Protein AF-A0AAN8GU98-F1 (afdb_monomer)

Nearest PDB structures (foldseek):
  7qi6-assembly1_AG  TM=9.670E-01  e=8.743E-16  Homo sapiens
  7pnw-assembly1_G  TM=9.523E-01  e=4.112E-15  Mus musculus
  7nqh-assembly1_AI  TM=8.979E-01  e=2.301E-15  Sus scrofa
  5aj4-assembly1_AI  T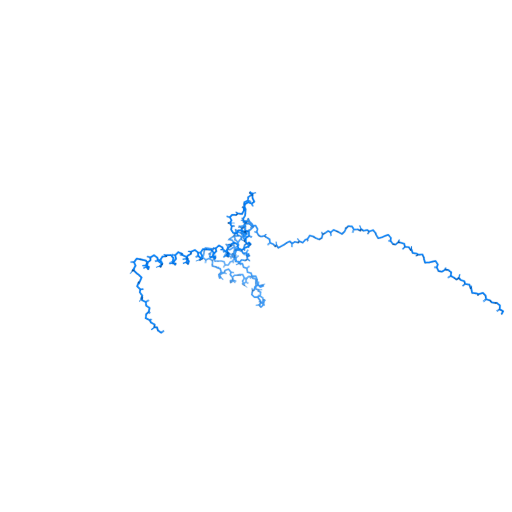M=9.875E-01  e=8.529E-14  Sus scrofa
  8csq-assembly1_G  TM=8.024E-01  e=3.614E-15  Homo sapiens

Secondary structure (DSSP, 8-state):
-----------------------PPPPP--------HHHHHHHHHHHHHHHHHHHHHHT--TTT--HHHHHHHHHHHS----SSGGGS-----HHHHSPPPPPPSB-TT--BSSTTGGGS-HHHHHHHHHHHHHHHHHHHHHHHHHHTT---------

Solvent-accessible surface area (backbone atoms only — not comparable to full-atom values): 10527 Å² total; per-residue (Å²): 136,89,82,85,85,81,82,80,80,78,78,76,80,78,73,80,75,84,77,77,82,72,85,74,80,79,82,81,76,83,68,83,91,77,81,50,70,68,55,53,51,52,46,44,53,50,46,56,55,48,50,44,51,50,21,58,75,70,73,48,59,57,87,79,59,46,72,68,55,48,52,52,48,43,48,67,78,53,71,65,91,63,85,55,72,87,80,41,84,81,82,74,63,50,80,79,73,48,79,88,72,82,72,84,62,46,55,96,86,65,52,61,77,49,92,50,46,89,72,78,47,35,72,61,52,48,53,52,50,53,53,50,51,51,52,52,52,50,52,56,50,52,52,54,33,48,75,70,70,69,58,77,89,83,74,82,87,128

Sequence (158 aa):
MNSLSSQLSRQVLSRQICVASVLRRKNLNPGPEKFSLEFIQNQVEEYNNGKRHLANMMGEDPEDFTQEDVDRSIAYLFPSGLFEKKARPLMKHPEEIFPRQKAVQWGEDGRPFHFLFYTGRQAYYSLMHDIYGKILEVEKHQDRLRQKGLFSKEGKPM

pLDDT: mean 85.32, std 17.25, range [36.38, 98.5]

Foldseek 3Di:
DDDDDDDPPPPPPPDDDPPDPDPDDDDDDPDPDDQDPVNLVVLQVVLLVVLCVLCVVVVHDSVPQDLVNQQVSQCVVQPDPDPDPVPGDHRDRSPVVDPDDDDDQADPVRDGPAPCVVVVCRVVVVVVVVVVVVVVVVVVVQVVCVVVVNNDPDQDDD

Organism: Champsocephalus gunnari (NCBI:txid52237)

Radius of gyration: 36.57 Å; Cα contacts (8 Å, |Δi|>4): 64; chains: 1; bounding box: 101×92×79 Å

Mean predicted aligned error: 12.9 Å

Structure (mmCIF, N/CA/C/O backbone):
data_AF-A0AAN8GU98-F1
#
_entry.id   AF-A0AAN8GU98-F1
#
loop_
_atom_site.group_PDB
_atom_site.id
_atom_site.type_symbol
_atom_site.label_atom_id
_atom_site.label_alt_id
_atom_site.label_comp_id
_atom_site.label_asym_id
_atom_site.label_entity_id
_atom_site.label_seq_id
_atom_site.pdbx_PDB_ins_code
_atom_site.Cartn_x
_atom_site.Cartn_y
_atom_site.Cartn_z
_atom_site.occupancy
_atom_site.B_iso_or_equiv
_atom_site.auth_seq_id
_atom_site.auth_comp_id
_atom_site.auth_asym_id
_atom_site.auth_atom_id
_atom_site.pdbx_PDB_model_num
ATOM 1 N N . MET A 1 1 ? 65.111 54.402 48.947 1.00 36.38 1 MET A N 1
ATOM 2 C CA . MET A 1 1 ? 65.422 55.329 47.840 1.00 36.38 1 MET A CA 1
ATOM 3 C C . MET A 1 1 ? 64.639 54.892 46.619 1.00 36.38 1 MET A C 1
ATOM 5 O O . MET A 1 1 ? 64.556 53.701 46.357 1.00 36.38 1 MET A O 1
ATOM 9 N N . ASN A 1 2 ? 63.979 55.856 45.987 1.00 39.28 2 ASN A N 1
ATOM 10 C CA . ASN A 1 2 ? 62.881 55.684 45.039 1.00 39.28 2 ASN A CA 1
ATOM 11 C C . ASN A 1 2 ? 63.363 55.224 43.658 1.00 39.28 2 ASN A C 1
ATOM 13 O O . ASN A 1 2 ? 64.400 55.703 43.212 1.00 39.28 2 ASN A O 1
ATOM 17 N N . SER A 1 3 ? 62.561 54.419 42.951 1.00 36.50 3 SER A N 1
ATOM 18 C CA . SER A 1 3 ? 62.514 54.448 41.480 1.00 36.50 3 SER A CA 1
ATOM 19 C C . SER A 1 3 ? 61.294 53.695 40.917 1.00 36.50 3 SER A C 1
ATOM 21 O O . SER A 1 3 ? 61.275 52.472 40.844 1.00 36.50 3 SER A O 1
ATOM 23 N N . LEU A 1 4 ? 60.264 54.478 40.578 1.00 42.88 4 LEU A N 1
ATOM 24 C CA . LEU A 1 4 ? 59.437 54.419 39.361 1.00 42.88 4 LEU A CA 1
ATOM 25 C C . LEU A 1 4 ? 58.978 53.037 38.847 1.00 42.88 4 LEU A C 1
ATOM 27 O O . LEU A 1 4 ? 59.607 52.432 37.984 1.00 42.88 4 LEU A O 1
ATOM 31 N N . SER A 1 5 ? 57.780 52.621 39.269 1.00 40.84 5 SER A N 1
ATOM 32 C CA . SER A 1 5 ? 56.956 51.669 38.511 1.00 40.84 5 SER A CA 1
ATOM 33 C C . SER A 1 5 ? 56.111 52.445 37.498 1.00 40.84 5 SER A C 1
ATOM 35 O O . SER A 1 5 ? 55.188 53.174 37.868 1.00 40.84 5 SER A O 1
ATOM 37 N N . SER A 1 6 ? 56.462 52.341 36.218 1.00 49.41 6 SER A N 1
ATOM 38 C CA . SER A 1 6 ? 55.678 52.874 35.107 1.00 49.41 6 SER A CA 1
ATOM 39 C C . SER A 1 6 ? 54.472 51.967 34.839 1.00 49.41 6 SER A C 1
ATOM 41 O O . SER A 1 6 ? 54.594 50.827 34.394 1.00 49.41 6 SER A O 1
ATOM 43 N N . GLN A 1 7 ? 53.273 52.479 35.114 1.00 48.84 7 GLN A N 1
ATOM 44 C CA . GLN A 1 7 ? 52.018 51.819 34.763 1.00 48.84 7 GLN A CA 1
ATOM 45 C C . GLN A 1 7 ? 51.801 51.879 33.243 1.00 48.84 7 GLN A C 1
ATOM 47 O O . GLN A 1 7 ? 51.363 52.889 32.696 1.00 48.84 7 GLN A O 1
ATOM 52 N N . LEU A 1 8 ? 52.082 50.775 32.550 1.00 46.78 8 LEU A N 1
ATOM 53 C CA . LEU A 1 8 ? 51.624 50.547 31.180 1.00 46.78 8 LEU A CA 1
ATOM 54 C C . LEU A 1 8 ? 50.136 50.176 31.211 1.00 46.78 8 LEU A C 1
ATOM 56 O O . LEU A 1 8 ? 49.760 49.020 31.403 1.00 46.78 8 LEU A O 1
ATOM 60 N N . SER A 1 9 ? 49.283 51.185 31.028 1.00 49.00 9 SER A N 1
ATOM 61 C CA . SER A 1 9 ? 47.854 51.010 30.769 1.00 49.00 9 SER A CA 1
ATOM 62 C C . SER A 1 9 ? 47.667 50.233 29.462 1.00 49.00 9 SER A C 1
ATOM 64 O O .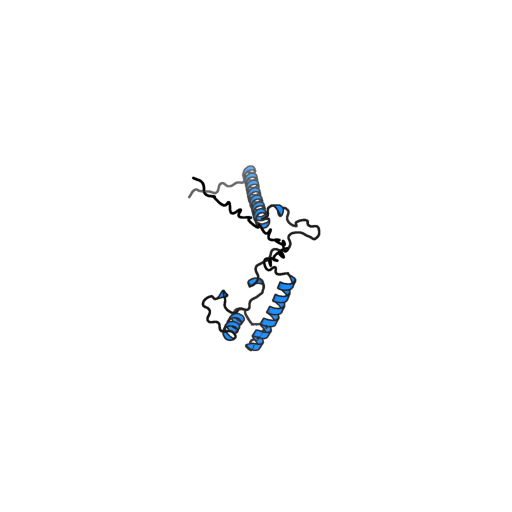 SER A 1 9 ? 47.826 50.771 28.366 1.00 49.00 9 SER A O 1
ATOM 66 N N . ARG A 1 10 ? 47.350 48.936 29.562 1.00 49.41 10 ARG A N 1
ATOM 67 C CA . ARG A 1 10 ? 46.841 48.153 28.430 1.00 49.41 10 ARG A CA 1
ATOM 68 C C . ARG A 1 10 ? 45.415 48.616 28.145 1.00 49.41 10 ARG A C 1
ATOM 70 O O . ARG A 1 10 ? 44.458 48.075 28.694 1.00 49.41 10 ARG A O 1
ATOM 77 N N . GLN A 1 11 ? 45.266 49.601 27.265 1.00 54.12 11 GLN A N 1
ATOM 78 C CA . GLN A 1 11 ? 43.991 49.848 26.599 1.00 54.12 11 GLN A CA 1
ATOM 79 C C . GLN A 1 11 ? 43.660 48.629 25.735 1.00 54.12 11 GLN A C 1
ATOM 81 O O . GLN A 1 11 ? 44.200 48.435 24.646 1.00 54.12 11 GLN A O 1
ATOM 86 N N . VAL A 1 12 ? 42.788 47.768 26.257 1.00 53.25 12 VAL A N 1
ATOM 87 C CA . VAL A 1 12 ? 42.164 46.694 25.491 1.00 53.25 12 VAL A CA 1
ATOM 88 C C . VAL A 1 12 ? 41.226 47.364 24.494 1.00 53.25 12 VAL A C 1
ATOM 90 O O . VAL A 1 12 ? 40.128 47.789 24.842 1.00 53.25 12 VAL A O 1
ATOM 93 N N . LEU A 1 13 ? 41.677 47.498 23.247 1.00 51.25 13 LEU A N 1
ATOM 94 C CA . LEU A 1 13 ? 40.830 47.903 22.132 1.00 51.25 13 LEU A CA 1
ATOM 95 C C . LEU A 1 13 ? 39.843 46.755 21.861 1.00 51.25 13 LEU A C 1
ATOM 97 O O . LEU A 1 13 ? 40.098 45.872 21.042 1.00 51.25 13 LEU A O 1
ATOM 101 N N . SER A 1 14 ? 38.718 46.724 22.576 1.00 57.12 14 SER A N 1
ATOM 102 C CA . SER A 1 14 ? 37.614 45.822 22.256 1.00 57.12 14 SER A CA 1
ATOM 103 C C . SER A 1 14 ? 36.948 46.321 20.973 1.00 57.12 14 SER A C 1
ATOM 105 O O . SER A 1 14 ? 36.003 47.111 21.003 1.00 57.12 14 SER A O 1
ATOM 107 N N . ARG A 1 15 ? 37.467 45.907 19.816 1.00 58.59 15 ARG A N 1
ATOM 108 C CA . ARG A 1 15 ? 36.761 46.106 18.550 1.00 58.59 15 ARG A CA 1
ATOM 109 C C . ARG A 1 15 ? 35.524 45.214 18.578 1.00 58.59 15 ARG A C 1
ATOM 111 O O . ARG A 1 15 ? 35.642 43.995 18.498 1.00 58.59 15 ARG A O 1
ATOM 118 N N . GLN A 1 16 ? 34.352 45.825 18.728 1.00 60.28 16 GLN A N 1
ATOM 119 C CA . GLN A 1 16 ? 33.074 45.158 18.505 1.00 60.28 16 GLN A CA 1
ATOM 120 C C . GLN A 1 16 ? 33.069 44.625 17.069 1.00 60.28 16 GLN A C 1
ATOM 122 O O . GLN A 1 16 ? 33.108 45.388 16.106 1.00 60.28 16 GLN A O 1
ATOM 127 N N . ILE A 1 17 ? 33.092 43.303 16.925 1.00 60.34 17 ILE A N 1
ATOM 128 C CA . ILE A 1 17 ? 32.913 42.646 15.635 1.00 60.34 17 ILE A CA 1
ATOM 129 C C . ILE A 1 17 ? 31.440 42.846 15.273 1.00 60.34 17 ILE A C 1
ATOM 131 O O . ILE A 1 17 ? 30.566 42.306 15.949 1.00 60.34 17 ILE A O 1
ATOM 135 N N . CYS A 1 18 ? 31.149 43.640 14.239 1.00 57.12 18 CYS A N 1
ATOM 136 C CA . CYS A 1 18 ? 29.810 43.717 13.658 1.00 57.12 18 CYS A CA 1
ATOM 137 C C . CYS A 1 18 ? 29.442 42.341 13.089 1.00 57.12 18 CYS A C 1
ATOM 139 O O . CYS A 1 18 ? 29.808 42.007 11.963 1.00 57.12 18 CYS A O 1
ATOM 141 N N . VAL A 1 19 ? 28.739 41.522 13.870 1.00 63.97 19 VAL A N 1
ATOM 142 C CA . VAL A 1 19 ? 28.192 40.251 13.394 1.00 63.97 19 VAL A CA 1
ATOM 143 C C . VAL A 1 19 ? 26.889 40.566 12.664 1.00 63.97 19 VAL A C 1
ATOM 145 O O . VAL A 1 19 ? 25.834 40.690 13.280 1.00 63.97 19 VAL A O 1
ATOM 148 N N . ALA A 1 20 ? 26.953 40.756 11.346 1.00 66.88 20 ALA A N 1
ATOM 149 C CA . ALA A 1 20 ? 25.745 40.830 10.533 1.00 66.88 20 ALA A CA 1
ATOM 150 C C . ALA A 1 20 ? 25.028 39.469 10.593 1.00 66.88 20 ALA A C 1
ATOM 152 O O . ALA A 1 20 ? 25.571 38.449 10.161 1.0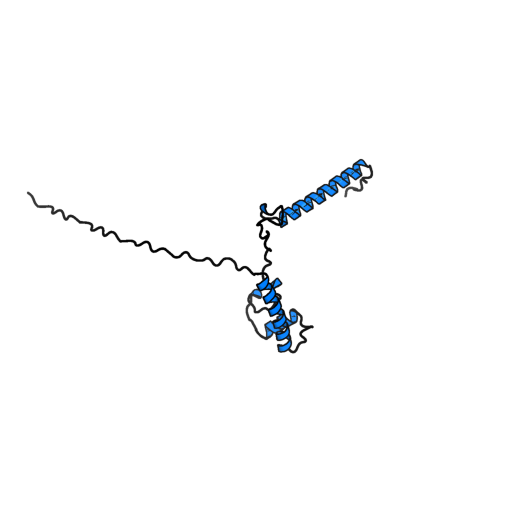0 66.88 20 ALA A O 1
ATOM 153 N N . SER A 1 21 ? 23.813 39.434 11.139 1.00 66.38 21 SER A N 1
ATOM 154 C CA . SER A 1 21 ? 22.959 38.248 11.133 1.00 66.38 21 SER A CA 1
ATOM 155 C C . SER A 1 21 ? 22.412 38.016 9.723 1.00 66.38 21 SER A C 1
ATOM 157 O O . SER A 1 21 ? 21.336 38.479 9.352 1.00 66.38 21 SER A O 1
ATOM 159 N N . VAL A 1 22 ? 23.165 37.291 8.895 1.00 69.69 22 VAL A N 1
ATOM 160 C CA . VAL A 1 22 ? 22.670 36.852 7.586 1.00 69.69 22 VAL A CA 1
ATOM 161 C C . VAL A 1 22 ? 21.535 35.853 7.816 1.00 69.69 22 VAL A C 1
ATOM 163 O O . VAL A 1 22 ? 21.748 34.797 8.417 1.00 69.69 22 VAL A O 1
ATOM 166 N N . LEU A 1 23 ? 20.328 36.175 7.340 1.00 71.81 23 LEU A N 1
ATOM 167 C CA . LEU A 1 23 ? 19.190 35.256 7.347 1.00 71.81 23 LEU A CA 1
ATOM 168 C C . LEU A 1 23 ? 19.589 33.963 6.623 1.00 71.81 23 LEU A C 1
ATOM 170 O O . LEU A 1 23 ? 19.765 33.934 5.404 1.00 71.81 23 LEU A O 1
ATOM 174 N N . ARG A 1 24 ? 19.752 32.876 7.383 1.00 67.50 24 ARG A N 1
ATOM 175 C CA . ARG A 1 24 ? 19.982 31.543 6.826 1.00 67.50 24 ARG A CA 1
ATOM 176 C C . ARG A 1 24 ? 18.706 31.100 6.115 1.00 67.50 24 ARG A C 1
ATOM 178 O O . ARG A 1 24 ? 17.641 31.022 6.726 1.00 67.50 24 ARG A O 1
ATOM 185 N N . ARG A 1 25 ? 18.815 30.813 4.816 1.00 72.50 25 ARG A N 1
ATOM 186 C CA . ARG A 1 25 ? 17.730 30.210 4.036 1.00 72.50 25 ARG A CA 1
ATOM 187 C C . ARG A 1 25 ? 17.366 28.872 4.696 1.00 72.50 25 ARG A C 1
ATOM 189 O O . ARG A 1 25 ? 18.253 28.071 4.981 1.00 72.50 25 ARG A O 1
ATOM 196 N N . LYS A 1 26 ? 16.082 28.665 4.997 1.00 77.94 26 LYS A N 1
ATOM 197 C CA . LYS A 1 26 ? 15.595 27.407 5.580 1.00 77.94 26 LYS A CA 1
ATOM 198 C C . LYS A 1 26 ? 15.778 26.294 4.547 1.00 77.94 26 LYS A C 1
ATOM 200 O O . LYS A 1 26 ? 15.397 26.473 3.392 1.00 77.94 26 LYS A O 1
ATOM 205 N N . ASN A 1 27 ? 16.359 25.172 4.960 1.00 78.25 27 ASN A N 1
ATOM 206 C CA . ASN A 1 27 ? 16.495 24.002 4.101 1.00 78.25 27 ASN A CA 1
ATOM 207 C C . ASN A 1 27 ? 15.105 23.409 3.839 1.00 78.25 27 ASN A C 1
ATOM 209 O O . ASN A 1 27 ? 14.330 23.202 4.775 1.00 78.25 27 ASN A O 1
ATOM 213 N N . LEU A 1 28 ? 14.787 23.171 2.568 1.00 75.75 28 LEU A N 1
ATOM 214 C CA . LEU A 1 28 ? 13.594 22.433 2.168 1.00 75.75 28 LEU A CA 1
ATOM 215 C C . LEU A 1 28 ? 13.881 20.949 2.389 1.00 75.75 28 LEU A C 1
ATOM 217 O O . LEU A 1 28 ? 14.814 20.412 1.797 1.00 75.75 28 LEU A O 1
ATOM 221 N N . ASN A 1 29 ? 13.096 20.297 3.243 1.00 72.00 29 ASN A N 1
ATOM 222 C CA . ASN A 1 29 ? 13.143 18.847 3.367 1.00 72.00 29 ASN A CA 1
ATOM 223 C C . ASN A 1 29 ? 12.275 18.252 2.252 1.00 72.00 29 ASN A C 1
ATOM 225 O O . ASN A 1 29 ? 11.060 18.477 2.280 1.00 72.00 29 ASN A O 1
ATOM 229 N N . PRO A 1 30 ? 12.844 17.507 1.288 1.00 69.94 30 PRO A N 1
ATOM 230 C CA . PRO A 1 30 ? 12.029 16.684 0.412 1.00 69.94 30 PRO A CA 1
ATOM 231 C C . PRO A 1 30 ? 11.366 15.633 1.307 1.00 69.94 30 PRO A C 1
ATOM 233 O O . PRO A 1 30 ? 12.037 14.833 1.957 1.00 69.94 30 PRO A O 1
ATOM 236 N N . GLY A 1 31 ? 10.048 15.725 1.464 1.00 72.31 31 GLY A N 1
ATOM 237 C CA . GLY A 1 31 ? 9.282 14.736 2.216 1.00 72.31 31 GLY A CA 1
ATOM 238 C C . GLY A 1 31 ? 9.357 13.349 1.563 1.00 72.31 31 GLY A C 1
ATOM 239 O O . GLY A 1 31 ? 9.950 13.199 0.495 1.00 72.31 31 GLY A O 1
ATOM 240 N N . PRO A 1 32 ? 8.736 12.328 2.175 1.00 76.88 32 PRO A N 1
ATOM 241 C CA . PRO A 1 32 ? 8.642 11.009 1.557 1.00 76.88 32 PRO A CA 1
ATOM 242 C C . PRO A 1 32 ? 7.971 11.102 0.180 1.00 76.88 32 PRO A C 1
ATOM 244 O O . PRO A 1 32 ? 7.008 11.858 0.016 1.00 76.88 32 PRO A O 1
ATOM 247 N N . GLU A 1 33 ? 8.467 10.322 -0.782 1.00 76.62 33 GLU A N 1
ATOM 248 C CA . GLU A 1 33 ? 7.893 10.234 -2.125 1.00 76.62 33 GLU A CA 1
ATOM 249 C C . GLU A 1 33 ? 6.432 9.769 -2.040 1.00 76.62 33 GLU A C 1
ATOM 251 O O . GLU A 1 33 ? 6.108 8.738 -1.443 1.00 76.62 33 GLU A O 1
ATOM 256 N N . LYS A 1 34 ? 5.524 10.573 -2.595 1.00 81.25 34 LYS A N 1
ATOM 257 C CA . LYS A 1 34 ? 4.096 10.259 -2.684 1.00 81.25 34 LYS A CA 1
ATOM 258 C C . LYS A 1 34 ? 3.784 9.932 -4.135 1.00 81.25 34 LYS A C 1
ATOM 260 O O . LYS A 1 34 ? 4.159 10.701 -5.015 1.00 81.25 34 LYS A O 1
ATOM 265 N N . PHE A 1 35 ? 3.085 8.827 -4.367 1.00 87.06 35 PHE A N 1
ATOM 266 C CA . PHE A 1 35 ? 2.713 8.390 -5.705 1.00 87.06 35 PHE A CA 1
ATOM 267 C C . PHE A 1 35 ? 1.253 8.781 -5.911 1.00 87.06 35 PHE A C 1
ATOM 269 O O . PHE A 1 35 ? 0.369 8.302 -5.202 1.00 87.06 35 PHE A O 1
ATOM 276 N N . SER A 1 36 ? 0.994 9.717 -6.824 1.00 88.94 36 SER A N 1
ATOM 277 C CA . SER A 1 36 ? -0.380 10.077 -7.169 1.00 88.94 36 SER A CA 1
ATOM 278 C C . SER A 1 36 ? -1.063 8.916 -7.894 1.00 88.94 36 SER A C 1
ATOM 280 O O . SER A 1 36 ? -0.406 8.062 -8.491 1.00 88.94 36 SER A O 1
ATOM 282 N N . LEU A 1 37 ? -2.395 8.888 -7.859 1.00 88.69 37 LEU A N 1
ATOM 283 C CA . LEU A 1 37 ? -3.163 7.881 -8.597 1.00 88.69 37 LEU A CA 1
ATOM 284 C C . LEU A 1 37 ? -2.886 7.966 -10.103 1.00 88.69 37 LEU A C 1
ATOM 286 O O . LEU A 1 37 ? -2.672 6.940 -10.739 1.00 88.69 37 LEU A O 1
ATOM 290 N N . GLU A 1 38 ? -2.793 9.185 -10.636 1.00 91.81 38 GLU A N 1
ATOM 291 C CA . GLU A 1 38 ? -2.434 9.437 -12.037 1.00 91.81 38 GLU A CA 1
ATOM 292 C C . GLU A 1 38 ? -1.046 8.890 -12.382 1.00 91.81 38 GLU A C 1
ATOM 294 O O . GLU A 1 38 ? -0.865 8.269 -13.423 1.00 91.81 38 GLU A O 1
ATOM 299 N N . PHE A 1 39 ? -0.064 9.059 -11.489 1.00 92.50 39 PHE A N 1
ATOM 300 C CA . PHE A 1 39 ? 1.273 8.513 -11.702 1.00 92.50 39 PHE A CA 1
ATOM 301 C C . PHE A 1 39 ? 1.237 6.987 -11.803 1.00 92.50 39 PHE A C 1
ATOM 303 O O . PHE A 1 39 ? 1.804 6.423 -12.732 1.00 92.50 39 PHE A O 1
ATOM 310 N N . ILE A 1 40 ? 0.540 6.318 -10.882 1.00 92.75 40 ILE A N 1
ATOM 311 C CA . ILE A 1 40 ? 0.428 4.856 -10.896 1.00 92.75 40 ILE A CA 1
ATOM 312 C C . ILE A 1 40 ? -0.293 4.376 -12.160 1.00 92.75 40 ILE A C 1
ATOM 314 O O . ILE A 1 40 ? 0.145 3.401 -12.763 1.00 92.75 40 ILE A O 1
ATOM 318 N N . GLN A 1 41 ? -1.342 5.075 -12.598 1.00 94.44 41 GLN A N 1
ATOM 319 C CA . GLN A 1 41 ? -2.047 4.753 -13.838 1.00 94.44 41 GLN A CA 1
ATOM 320 C C . GLN A 1 41 ? -1.129 4.862 -15.063 1.00 94.44 41 GLN A C 1
ATOM 322 O O . GLN A 1 41 ? -1.054 3.922 -15.851 1.00 94.44 41 GLN A O 1
ATOM 327 N N . ASN A 1 42 ? -0.364 5.948 -15.175 1.00 95.81 42 ASN A N 1
ATOM 328 C CA . ASN A 1 42 ? 0.599 6.122 -16.264 1.00 95.81 42 ASN A CA 1
ATOM 329 C C . ASN A 1 42 ? 1.660 5.009 -16.260 1.00 95.81 42 ASN A C 1
ATOM 331 O O . ASN A 1 42 ? 1.996 4.468 -17.308 1.00 95.81 42 ASN A O 1
ATOM 335 N N . GLN A 1 43 ? 2.142 4.603 -15.080 1.00 96.00 43 GLN A N 1
ATOM 336 C CA . GLN A 1 43 ? 3.095 3.495 -14.954 1.00 96.00 43 GLN A CA 1
ATOM 337 C C . GLN A 1 43 ? 2.505 2.148 -15.405 1.00 96.00 43 GLN A C 1
ATOM 339 O O . GLN A 1 43 ? 3.232 1.306 -15.929 1.00 96.00 43 GLN A O 1
ATOM 344 N N . VAL A 1 44 ? 1.197 1.925 -15.230 1.00 96.62 44 VAL A N 1
ATOM 345 C CA . VAL A 1 44 ? 0.523 0.710 -15.726 1.00 96.62 44 VAL A CA 1
ATOM 346 C C . VAL A 1 44 ? 0.478 0.715 -17.253 1.00 96.62 44 VAL A C 1
ATOM 348 O O . VAL A 1 44 ? 0.772 -0.300 -17.885 1.00 96.62 44 VAL A O 1
ATOM 351 N N . GLU A 1 45 ? 0.160 1.856 -17.861 1.00 97.00 45 GLU A N 1
ATOM 352 C CA . GLU A 1 45 ? 0.162 2.010 -19.319 1.00 97.00 45 GLU A CA 1
ATOM 353 C C . GLU A 1 45 ? 1.567 1.825 -19.910 1.00 97.00 45 GLU A C 1
ATOM 355 O O . GLU A 1 45 ? 1.743 1.083 -20.880 1.00 97.00 45 GLU A O 1
ATOM 360 N N . GLU A 1 46 ? 2.584 2.431 -19.292 1.00 97.31 46 GLU A N 1
ATOM 361 C CA . GLU A 1 46 ? 3.992 2.260 -19.663 1.00 97.31 46 GLU A CA 1
ATOM 362 C C . GLU A 1 46 ? 4.440 0.800 -19.548 1.00 97.31 46 GLU A C 1
ATOM 364 O O . GLU A 1 46 ? 5.071 0.281 -20.470 1.00 97.31 46 GLU A O 1
ATOM 369 N N . TYR A 1 47 ? 4.067 0.109 -18.466 1.00 97.00 47 TYR A N 1
ATOM 370 C CA . TYR A 1 47 ? 4.362 -1.312 -18.288 1.00 97.00 47 TYR A CA 1
ATOM 371 C C . TYR A 1 47 ? 3.717 -2.166 -19.386 1.00 97.00 47 TYR A C 1
ATOM 373 O O . TYR A 1 47 ? 4.391 -3.008 -19.976 1.00 97.00 47 TYR A O 1
ATOM 381 N N . ASN A 1 48 ? 2.445 -1.929 -19.720 1.00 96.44 48 ASN A N 1
ATOM 382 C CA . ASN A 1 48 ? 1.747 -2.686 -20.762 1.00 96.44 48 ASN A CA 1
ATOM 383 C C . ASN A 1 48 ? 2.374 -2.469 -22.147 1.00 96.44 48 ASN A C 1
ATOM 385 O O . ASN A 1 48 ? 2.588 -3.424 -22.896 1.00 96.44 48 ASN A O 1
ATOM 389 N N . ASN A 1 49 ? 2.727 -1.225 -22.477 1.00 96.94 49 ASN A N 1
ATOM 390 C CA . ASN A 1 49 ? 3.425 -0.907 -23.722 1.00 96.94 49 ASN A CA 1
ATOM 391 C C . ASN A 1 49 ? 4.831 -1.525 -23.756 1.00 96.94 49 ASN A C 1
ATOM 393 O O . ASN A 1 49 ? 5.224 -2.128 -24.758 1.00 96.94 49 ASN A O 1
ATOM 397 N N . GLY A 1 50 ? 5.567 -1.438 -22.645 1.00 96.56 50 GLY A N 1
ATOM 398 C CA . GLY A 1 50 ? 6.889 -2.037 -22.484 1.00 96.56 50 GLY A CA 1
ATOM 399 C C . GLY A 1 50 ? 6.865 -3.559 -22.600 1.00 96.56 50 GLY A C 1
ATOM 400 O O . GLY A 1 50 ? 7.717 -4.132 -23.274 1.00 96.56 50 GLY A O 1
ATOM 401 N N . LYS A 1 51 ? 5.848 -4.218 -22.034 1.00 97.00 51 LYS A N 1
ATOM 402 C CA . LYS A 1 51 ? 5.639 -5.667 -22.136 1.00 97.00 51 LYS A CA 1
ATOM 403 C C . LYS A 1 51 ? 5.484 -6.113 -23.591 1.00 97.00 51 LYS A C 1
ATOM 405 O O . LYS A 1 51 ? 6.165 -7.040 -24.019 1.00 97.00 51 LYS A O 1
ATOM 410 N N . ARG A 1 52 ? 4.652 -5.415 -24.372 1.00 97.25 52 ARG A N 1
ATOM 411 C CA . ARG A 1 52 ? 4.462 -5.702 -25.808 1.00 97.25 52 ARG A CA 1
ATOM 412 C C . ARG A 1 52 ? 5.743 -5.470 -26.608 1.00 97.25 52 ARG A C 1
ATOM 414 O O . ARG A 1 52 ? 6.065 -6.248 -27.501 1.00 97.25 52 ARG A O 1
ATOM 421 N N . HIS A 1 53 ? 6.493 -4.419 -26.276 1.00 97.50 53 HIS A N 1
ATOM 422 C CA . HIS A 1 53 ? 7.776 -4.143 -26.920 1.00 97.50 53 HIS A CA 1
ATOM 423 C C . HIS A 1 53 ? 8.828 -5.211 -26.594 1.00 97.50 53 HIS A C 1
ATOM 425 O O . HIS A 1 53 ? 9.565 -5.636 -27.480 1.00 97.50 53 HIS A O 1
ATOM 431 N N . LEU A 1 54 ? 8.869 -5.677 -25.344 1.00 97.38 54 LEU A N 1
ATOM 432 C CA . LEU A 1 54 ? 9.767 -6.740 -24.905 1.00 97.38 54 LEU A CA 1
ATOM 433 C C . LEU A 1 54 ? 9.464 -8.059 -25.620 1.00 97.38 54 LEU A C 1
ATOM 435 O O . LEU A 1 54 ? 10.390 -8.668 -26.144 1.00 97.38 54 LEU A O 1
ATOM 439 N N . ALA A 1 55 ? 8.190 -8.446 -25.722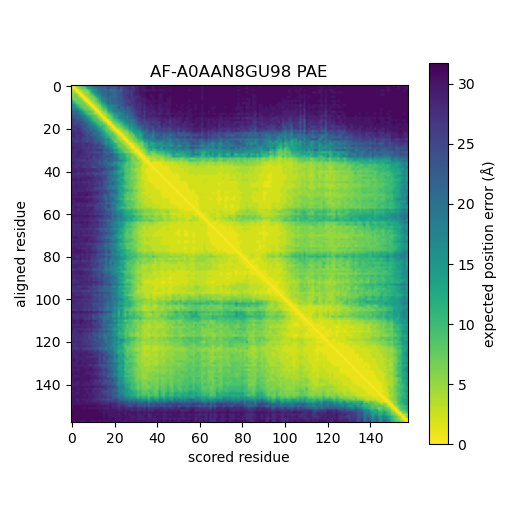 1.00 97.50 55 ALA A N 1
ATOM 440 C CA . ALA A 1 55 ? 7.781 -9.624 -26.488 1.00 97.50 55 ALA A CA 1
ATOM 441 C C . ALA A 1 55 ? 8.252 -9.536 -27.952 1.00 97.50 55 ALA A C 1
ATOM 443 O O . ALA A 1 55 ? 8.896 -10.455 -28.452 1.00 97.50 55 ALA A O 1
ATOM 444 N N . ASN A 1 56 ? 8.063 -8.378 -28.599 1.00 97.19 56 ASN A N 1
ATOM 445 C CA . ASN A 1 56 ? 8.538 -8.144 -29.965 1.00 97.19 56 ASN A CA 1
ATOM 446 C C . ASN A 1 56 ? 10.071 -8.245 -30.102 1.00 97.19 56 ASN A C 1
ATOM 448 O O . ASN A 1 56 ? 10.561 -8.799 -31.082 1.00 97.19 56 ASN A O 1
ATOM 452 N N . MET A 1 57 ? 10.845 -7.746 -29.129 1.00 96.50 57 MET A N 1
ATOM 453 C CA . MET A 1 57 ? 12.311 -7.893 -29.134 1.00 96.50 57 MET A CA 1
ATOM 454 C C . MET A 1 57 ? 12.758 -9.352 -28.989 1.00 96.50 57 MET A C 1
ATOM 456 O O . MET A 1 57 ? 13.794 -9.728 -29.535 1.00 96.50 57 MET A O 1
ATOM 460 N N . MET A 1 58 ? 11.987 -10.159 -28.258 1.00 96.81 58 MET A N 1
ATOM 461 C CA . MET A 1 58 ? 12.279 -11.574 -28.016 1.00 96.81 58 MET A CA 1
ATOM 462 C C . MET A 1 58 ? 11.679 -12.507 -29.076 1.00 96.81 58 MET A C 1
ATOM 464 O O . MET A 1 58 ? 12.025 -13.684 -29.101 1.00 96.81 58 MET A O 1
ATOM 468 N N . GLY A 1 59 ? 10.831 -11.988 -29.970 1.00 95.31 59 GLY A N 1
ATOM 469 C CA . GLY A 1 59 ? 10.143 -12.774 -30.996 1.00 95.31 59 GLY A CA 1
ATOM 470 C C . GLY A 1 59 ? 9.021 -13.665 -30.452 1.00 95.31 59 GLY A C 1
ATOM 471 O O . GLY A 1 59 ? 8.662 -14.634 -31.112 1.00 95.31 59 GLY A O 1
ATOM 472 N N . GLU A 1 60 ? 8.492 -13.345 -29.270 1.00 94.69 60 GLU A N 1
ATOM 473 C CA . GLU A 1 60 ? 7.394 -14.065 -28.614 1.00 94.69 60 GLU A CA 1
ATOM 474 C C . GLU A 1 60 ? 6.046 -13.365 -28.872 1.00 94.69 60 GLU A C 1
ATOM 476 O O . GLU A 1 60 ? 6.001 -12.177 -29.212 1.00 94.69 60 GLU A O 1
ATOM 481 N N . ASP A 1 61 ? 4.936 -14.084 -28.690 1.00 95.06 61 ASP A N 1
ATOM 482 C CA . ASP A 1 61 ? 3.591 -13.505 -28.800 1.00 95.06 61 ASP A CA 1
ATOM 483 C C . ASP A 1 61 ? 3.295 -12.592 -27.589 1.00 95.06 61 ASP A C 1
ATOM 485 O O . ASP A 1 61 ? 3.405 -13.046 -26.447 1.00 95.06 61 ASP A O 1
ATOM 489 N N . PRO A 1 62 ? 2.922 -11.308 -27.782 1.00 93.12 62 PRO A N 1
ATOM 490 C CA . PRO A 1 62 ? 2.587 -10.402 -26.682 1.00 93.12 62 PRO A CA 1
ATOM 491 C C . PRO A 1 62 ? 1.435 -10.872 -25.781 1.00 93.12 62 PRO A C 1
ATOM 493 O O . PRO A 1 62 ? 1.404 -10.459 -24.617 1.00 93.12 62 PRO A O 1
ATOM 496 N N . GLU A 1 63 ? 0.502 -11.685 -26.285 1.00 91.38 63 GLU A N 1
ATOM 497 C CA . GLU A 1 63 ? -0.665 -12.134 -25.509 1.00 91.38 63 GLU A CA 1
ATOM 498 C C . GLU A 1 63 ? -0.323 -13.290 -24.554 1.00 91.38 63 GLU A C 1
ATOM 500 O O . GLU A 1 63 ? -0.767 -13.288 -23.403 1.00 91.38 63 GLU A O 1
ATOM 505 N N . ASP A 1 64 ? 0.539 -14.215 -24.983 1.00 93.75 64 ASP A N 1
ATOM 506 C CA . ASP A 1 64 ? 0.977 -15.371 -24.183 1.00 93.75 64 ASP A CA 1
ATOM 507 C C . ASP A 1 64 ? 2.196 -15.067 -23.291 1.00 93.75 64 ASP A C 1
ATOM 509 O O . ASP A 1 64 ? 2.643 -15.914 -22.519 1.00 93.75 64 ASP A O 1
ATOM 513 N N . PHE A 1 65 ? 2.728 -13.844 -23.350 1.00 94.75 65 PHE A N 1
ATOM 514 C CA . PHE A 1 65 ? 3.944 -13.458 -22.640 1.00 94.75 65 PHE A CA 1
ATOM 515 C C . PHE A 1 65 ? 3.721 -13.370 -21.119 1.00 94.75 65 PHE A C 1
ATOM 517 O O . PHE A 1 65 ? 3.050 -12.450 -20.626 1.00 94.75 65 PHE A O 1
ATOM 524 N N . THR A 1 66 ? 4.289 -14.297 -20.341 1.00 96.62 66 THR A N 1
ATOM 525 C CA . THR A 1 66 ? 4.108 -14.334 -18.879 1.00 96.62 66 THR A CA 1
ATOM 526 C C . THR A 1 66 ? 5.152 -13.492 -18.133 1.00 96.62 66 THR A C 1
ATOM 528 O O . THR A 1 66 ? 6.129 -13.002 -18.703 1.00 96.62 66 THR A O 1
ATOM 531 N N . GLN A 1 67 ? 4.967 -13.292 -16.822 1.00 96.06 67 GLN A N 1
ATOM 532 C CA . GLN A 1 67 ? 5.937 -12.547 -16.008 1.00 96.06 67 GLN A CA 1
ATOM 533 C C . GLN A 1 67 ? 7.272 -13.300 -15.873 1.00 96.06 67 GLN A C 1
ATOM 535 O O . GLN A 1 67 ? 8.327 -12.676 -15.769 1.00 96.06 67 GLN A O 1
ATOM 540 N N . GLU A 1 68 ? 7.261 -14.632 -15.924 1.00 96.38 68 GLU A N 1
ATOM 541 C CA . GLU A 1 68 ? 8.487 -15.427 -15.954 1.00 96.38 68 GLU A CA 1
ATOM 542 C C . GLU A 1 68 ? 9.274 -15.185 -17.245 1.00 96.38 68 GLU A C 1
ATOM 544 O O . GLU A 1 68 ? 10.504 -15.159 -17.219 1.00 96.38 68 GLU A O 1
ATOM 549 N N . ASP A 1 69 ? 8.586 -15.012 -18.374 1.00 96.75 69 ASP A N 1
ATOM 550 C CA . ASP A 1 69 ? 9.212 -14.732 -19.667 1.00 96.75 69 ASP A CA 1
ATOM 551 C C . ASP A 1 69 ? 9.831 -13.334 -19.675 1.00 96.75 69 ASP A C 1
ATOM 553 O O . ASP A 1 69 ? 10.968 -13.161 -20.125 1.00 96.75 69 ASP A O 1
ATOM 557 N N . VAL A 1 70 ? 9.139 -12.360 -19.076 1.00 97.06 70 VAL A N 1
ATOM 558 C CA . VAL A 1 70 ? 9.674 -11.019 -18.803 1.00 97.06 70 VAL A CA 1
ATOM 559 C C . VAL A 1 70 ? 10.963 -11.113 -17.986 1.00 97.06 70 VAL A C 1
ATOM 561 O O . VAL A 1 70 ? 11.995 -10.592 -18.410 1.00 97.06 70 VAL A O 1
ATOM 564 N N . ASP A 1 71 ? 10.938 -11.803 -16.844 1.00 96.88 71 ASP A N 1
ATOM 565 C CA . ASP A 1 71 ? 12.089 -11.898 -15.942 1.00 96.88 71 ASP A CA 1
ATOM 566 C C . ASP A 1 71 ? 13.291 -12.575 -16.628 1.00 96.88 71 ASP A C 1
ATOM 568 O O . ASP A 1 71 ? 14.432 -12.121 -16.479 1.00 96.88 71 ASP A O 1
ATOM 572 N N . ARG A 1 72 ? 13.051 -13.623 -17.434 1.00 96.94 72 ARG A N 1
ATOM 573 C CA . ARG A 1 72 ? 14.098 -14.274 -18.242 1.00 96.94 72 ARG A CA 1
ATOM 574 C C . ARG A 1 72 ? 14.670 -13.333 -19.298 1.00 96.94 72 ARG A C 1
AT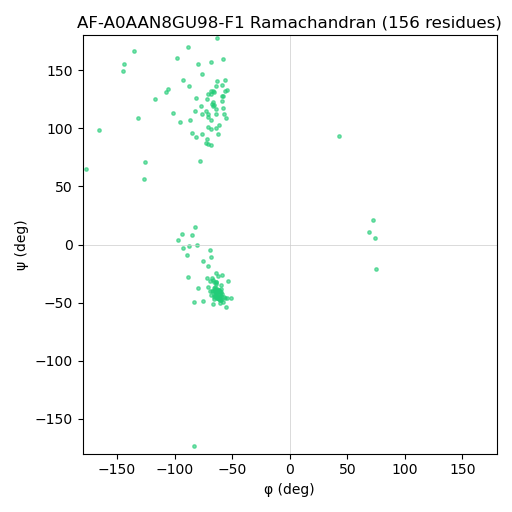OM 576 O O . ARG A 1 72 ? 15.889 -13.260 -19.453 1.00 96.94 72 ARG A O 1
ATOM 583 N N . SER A 1 73 ? 13.808 -12.596 -19.990 1.00 97.38 73 SER A N 1
ATOM 584 C CA . SER A 1 73 ? 14.203 -11.660 -21.044 1.00 97.38 73 SER A CA 1
ATOM 585 C C . SER A 1 73 ? 15.038 -10.507 -20.487 1.00 97.38 73 SER A C 1
ATOM 587 O O . SER A 1 73 ? 16.093 -10.189 -21.031 1.00 97.38 73 SER A O 1
ATOM 589 N N . ILE A 1 74 ? 14.635 -9.928 -19.350 1.00 97.44 74 ILE A N 1
ATOM 590 C CA . ILE A 1 74 ? 15.397 -8.870 -18.673 1.00 97.44 74 ILE A CA 1
ATOM 591 C C . ILE A 1 74 ? 16.757 -9.386 -18.195 1.00 97.44 74 ILE A C 1
ATOM 593 O O . ILE A 1 74 ? 17.762 -8.700 -18.377 1.00 97.44 74 ILE A O 1
ATOM 597 N N . ALA A 1 75 ? 16.824 -10.600 -17.639 1.00 97.19 75 ALA A N 1
ATOM 598 C CA . ALA A 1 75 ? 18.090 -11.198 -17.219 1.00 97.19 75 ALA A CA 1
ATOM 599 C C . ALA A 1 75 ? 19.051 -11.455 -18.394 1.00 97.19 75 ALA A C 1
ATOM 601 O O . ALA A 1 75 ? 20.266 -11.366 -18.213 1.00 97.19 75 ALA A O 1
ATOM 602 N N . TYR A 1 76 ? 18.514 -11.764 -19.579 1.00 97.19 76 TYR A N 1
ATOM 603 C CA . TYR A 1 76 ? 19.294 -11.948 -20.802 1.00 97.19 76 TYR A CA 1
ATOM 604 C C . TYR A 1 76 ? 19.775 -10.616 -21.397 1.00 97.19 76 TYR A C 1
ATOM 606 O O . TYR A 1 76 ? 20.960 -10.474 -21.691 1.00 97.19 76 TYR A O 1
ATOM 614 N N . LEU A 1 77 ? 18.882 -9.631 -21.538 1.00 97.38 77 LEU A N 1
ATOM 615 C CA . LEU A 1 77 ? 19.196 -8.323 -22.129 1.00 97.38 77 LEU A CA 1
ATOM 616 C C . LEU A 1 77 ? 20.093 -7.464 -21.223 1.00 97.38 77 LEU A C 1
ATOM 618 O O . LEU A 1 77 ? 20.973 -6.757 -21.713 1.00 97.38 77 LEU A O 1
ATOM 622 N N . PHE A 1 78 ? 19.891 -7.535 -19.905 1.00 97.06 78 PHE A N 1
ATOM 623 C CA . PHE A 1 78 ? 20.609 -6.745 -18.902 1.00 97.06 78 PHE A CA 1
ATOM 624 C C . PHE A 1 78 ? 21.254 -7.655 -17.842 1.00 97.06 78 PHE A C 1
ATOM 626 O O . PHE A 1 78 ? 20.811 -7.690 -16.687 1.00 97.06 78 PHE A O 1
ATOM 633 N N . PRO A 1 79 ? 22.315 -8.401 -18.197 1.00 96.44 79 PRO A N 1
ATOM 634 C CA . PRO A 1 79 ? 22.937 -9.341 -17.276 1.00 96.44 79 PRO A CA 1
ATOM 635 C C . PRO A 1 79 ? 23.582 -8.602 -16.095 1.00 96.44 79 PRO A C 1
ATOM 637 O O . PRO A 1 79 ? 24.487 -7.784 -16.260 1.00 96.44 79 PRO A O 1
ATOM 640 N N . SER A 1 80 ? 23.131 -8.912 -14.876 1.00 95.62 80 SER A N 1
ATOM 641 C CA . SER A 1 80 ? 23.663 -8.348 -13.629 1.00 95.62 80 SER A CA 1
ATOM 642 C C . SER A 1 80 ? 24.271 -9.433 -12.741 1.00 95.62 80 SER A C 1
ATOM 644 O O . SER A 1 80 ? 23.607 -10.403 -12.375 1.00 95.62 80 SER A O 1
ATOM 646 N N . GLY A 1 81 ? 25.536 -9.242 -12.352 1.00 95.56 81 GLY A N 1
ATOM 647 C CA . GLY A 1 81 ? 26.278 -10.132 -11.450 1.00 95.56 81 GLY A CA 1
ATOM 648 C C . GLY A 1 81 ? 26.063 -9.858 -9.956 1.00 95.56 81 GLY A C 1
ATOM 649 O O . GLY A 1 81 ? 26.779 -10.414 -9.128 1.00 95.56 81 GLY A O 1
ATOM 650 N N . LEU A 1 82 ? 25.119 -8.984 -9.587 1.00 96.25 82 LEU A N 1
ATOM 651 C CA . LEU A 1 82 ? 24.879 -8.624 -8.188 1.00 96.25 82 LEU A CA 1
ATOM 652 C C . LEU A 1 82 ? 24.338 -9.820 -7.389 1.00 96.25 82 LEU A C 1
ATOM 654 O O . LEU A 1 82 ? 23.386 -10.485 -7.808 1.00 96.25 82 LEU A O 1
ATOM 658 N N . PHE A 1 83 ? 24.913 -10.077 -6.211 1.00 96.00 83 PHE A N 1
ATOM 659 C CA . PHE A 1 83 ? 24.438 -11.132 -5.306 1.00 96.00 83 PHE A CA 1
ATOM 660 C C . PHE A 1 83 ? 23.031 -10.838 -4.770 1.00 96.00 83 PHE A C 1
ATOM 662 O O . PHE A 1 83 ? 22.191 -11.735 -4.707 1.00 96.00 83 PHE A O 1
ATOM 669 N N . GLU A 1 84 ? 22.760 -9.574 -4.437 1.00 97.06 84 GLU A N 1
ATOM 670 C CA . GLU A 1 84 ? 21.451 -9.123 -3.970 1.00 97.06 84 GLU A CA 1
ATOM 671 C C . GLU A 1 84 ? 20.455 -9.088 -5.135 1.00 97.06 84 GLU A C 1
ATOM 673 O O . GLU A 1 84 ? 20.597 -8.298 -6.071 1.00 97.06 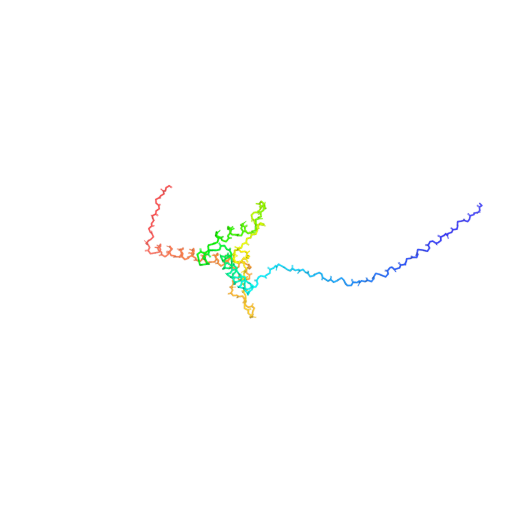84 GLU A O 1
ATOM 678 N N . LYS A 1 85 ? 19.418 -9.931 -5.077 1.00 94.44 85 LYS A N 1
ATOM 679 C CA . LYS A 1 85 ? 18.428 -10.050 -6.160 1.00 94.44 85 LYS A CA 1
ATOM 680 C C . LYS A 1 85 ? 17.588 -8.784 -6.323 1.00 94.44 85 LYS A C 1
ATOM 682 O O . LYS A 1 85 ? 17.201 -8.466 -7.439 1.00 94.44 85 LYS A O 1
ATOM 687 N N . LYS A 1 86 ? 17.346 -8.046 -5.234 1.00 94.25 86 LYS A N 1
ATOM 688 C CA . LYS A 1 86 ? 16.560 -6.799 -5.251 1.00 94.25 86 LYS A CA 1
ATOM 689 C C . LYS A 1 86 ? 17.269 -5.633 -5.939 1.00 94.25 86 LYS A C 1
ATOM 691 O O . LYS A 1 86 ? 16.616 -4.664 -6.297 1.00 94.25 86 LYS A O 1
ATOM 696 N N . ALA A 1 87 ? 18.590 -5.718 -6.096 1.00 95.88 87 ALA A N 1
ATOM 697 C CA . ALA A 1 87 ? 19.391 -4.693 -6.759 1.00 95.88 87 ALA A CA 1
ATOM 698 C C . ALA A 1 87 ? 19.579 -4.964 -8.263 1.00 95.88 87 ALA A C 1
ATOM 700 O O . ALA A 1 87 ? 20.225 -4.179 -8.955 1.00 95.88 87 ALA A O 1
ATOM 701 N N . ARG A 1 88 ? 19.061 -6.089 -8.772 1.00 96.25 88 ARG A N 1
ATOM 702 C CA . ARG A 1 88 ? 19.134 -6.437 -10.193 1.00 96.25 88 ARG A CA 1
ATOM 703 C C . ARG A 1 88 ? 18.066 -5.675 -10.990 1.00 96.25 88 ARG A C 1
ATOM 705 O O . ARG A 1 88 ? 17.034 -5.323 -10.417 1.00 96.25 88 ARG A O 1
ATOM 712 N N . PRO A 1 89 ? 18.279 -5.462 -12.300 1.00 97.25 89 PRO A N 1
ATOM 713 C CA . PRO A 1 89 ? 17.232 -4.968 -13.187 1.00 97.25 89 PRO A CA 1
ATOM 714 C C . PRO A 1 89 ? 15.991 -5.868 -13.113 1.00 97.25 89 PRO A C 1
ATOM 716 O O . PRO A 1 89 ? 16.112 -7.092 -13.160 1.00 97.25 89 PRO A O 1
ATOM 719 N N . LEU A 1 90 ? 14.812 -5.263 -12.982 1.00 95.50 90 LEU A N 1
ATOM 720 C CA . LEU A 1 90 ? 13.525 -5.956 -12.949 1.00 95.50 90 LEU A CA 1
ATOM 721 C C . LEU A 1 90 ? 12.459 -5.106 -13.640 1.00 95.50 90 LEU A C 1
ATOM 723 O O . LEU A 1 90 ? 12.522 -3.879 -13.595 1.00 95.50 90 LEU A O 1
ATOM 727 N N . MET A 1 91 ? 11.475 -5.763 -14.251 1.00 96.00 91 MET A N 1
ATOM 728 C CA . MET A 1 91 ? 10.310 -5.122 -14.860 1.00 96.00 91 MET A CA 1
ATOM 729 C C . MET A 1 91 ? 9.059 -5.857 -14.382 1.00 96.00 91 MET A C 1
ATOM 731 O O . MET A 1 91 ? 8.834 -7.001 -14.761 1.00 96.00 91 MET A O 1
ATOM 735 N N . LYS A 1 92 ? 8.267 -5.220 -13.518 1.00 96.31 92 LYS A N 1
ATOM 736 C CA . LYS A 1 92 ? 7.081 -5.813 -12.881 1.00 96.31 92 LYS A CA 1
ATOM 737 C C . LYS A 1 92 ? 5.903 -4.853 -12.912 1.00 96.31 92 LYS A C 1
ATOM 739 O O . LYS A 1 92 ? 6.086 -3.659 -13.142 1.00 96.31 92 LYS A O 1
ATOM 744 N N . HIS A 1 93 ? 4.713 -5.377 -12.629 1.00 96.19 93 HIS A N 1
ATOM 745 C CA . HIS A 1 93 ? 3.517 -4.554 -12.520 1.00 96.19 93 HIS A CA 1
ATOM 746 C C . HIS A 1 93 ? 3.685 -3.481 -11.419 1.00 96.19 93 HIS A C 1
ATOM 748 O O . HIS A 1 93 ? 4.179 -3.803 -10.330 1.00 96.19 93 HIS A O 1
ATOM 754 N N . PRO A 1 94 ? 3.256 -2.222 -11.646 1.00 94.88 94 PRO A N 1
ATOM 755 C CA . PRO A 1 94 ? 3.433 -1.123 -10.690 1.00 94.88 94 PRO A CA 1
ATOM 756 C C . PRO A 1 94 ? 2.905 -1.407 -9.278 1.00 94.88 94 PRO A C 1
ATOM 758 O O . PRO A 1 94 ? 3.489 -0.945 -8.301 1.00 94.88 94 PRO A O 1
ATOM 761 N N . GLU A 1 95 ? 1.849 -2.211 -9.140 1.00 92.12 95 GLU A N 1
ATOM 762 C CA . GLU A 1 95 ? 1.296 -2.599 -7.831 1.00 92.12 95 GLU A CA 1
ATOM 763 C C . GLU A 1 95 ? 2.252 -3.425 -6.955 1.00 92.12 95 GLU A C 1
ATOM 765 O O . GLU A 1 95 ? 2.106 -3.429 -5.731 1.00 92.12 95 GLU A O 1
ATOM 770 N N . GLU A 1 96 ? 3.210 -4.135 -7.559 1.00 92.19 96 GLU A N 1
ATOM 771 C CA . GLU A 1 96 ? 4.226 -4.905 -6.831 1.00 92.19 96 GLU A CA 1
ATOM 772 C C . GLU A 1 96 ? 5.460 -4.065 -6.489 1.00 92.19 96 GLU A C 1
ATOM 774 O O . GLU A 1 96 ? 6.155 -4.352 -5.512 1.00 92.19 96 GLU A O 1
ATOM 779 N N . ILE A 1 97 ? 5.748 -3.042 -7.300 1.00 93.12 97 ILE A N 1
ATOM 780 C CA . ILE A 1 97 ? 6.922 -2.176 -7.143 1.00 93.12 97 ILE A CA 1
ATOM 781 C C . ILE A 1 97 ? 6.636 -1.076 -6.120 1.00 93.12 97 ILE A C 1
ATOM 783 O O . ILE A 1 97 ? 7.433 -0.845 -5.207 1.00 93.12 97 ILE A O 1
ATOM 787 N N . PHE A 1 98 ? 5.503 -0.388 -6.264 1.00 91.44 98 PHE A N 1
ATOM 788 C CA . PHE A 1 98 ? 5.170 0.753 -5.425 1.00 91.44 98 PHE A CA 1
ATOM 789 C C . PHE A 1 98 ? 4.452 0.309 -4.142 1.00 91.44 98 PHE A C 1
ATOM 791 O O . PHE A 1 98 ? 3.533 -0.511 -4.179 1.00 91.44 98 PHE A O 1
ATOM 798 N N . PRO A 1 99 ? 4.819 0.865 -2.974 1.00 91.62 99 PRO A N 1
ATOM 799 C CA . PRO A 1 99 ? 4.136 0.551 -1.729 1.00 91.62 99 PRO A CA 1
ATOM 800 C C . PRO A 1 99 ? 2.681 1.026 -1.783 1.00 91.62 99 PRO A C 1
ATOM 802 O O . PRO A 1 99 ? 2.399 2.160 -2.174 1.00 91.62 99 PRO A O 1
ATOM 805 N N . ARG A 1 100 ? 1.753 0.183 -1.311 1.00 88.75 100 ARG A N 1
ATOM 806 C CA . ARG A 1 100 ? 0.327 0.532 -1.235 1.00 88.75 100 ARG A CA 1
ATOM 807 C C . ARG A 1 100 ? 0.127 1.782 -0.380 1.00 88.75 100 ARG A C 1
ATOM 809 O O . ARG A 1 100 ? 0.405 1.779 0.822 1.00 88.75 100 ARG A O 1
ATOM 816 N N . GLN A 1 101 ? -0.383 2.842 -0.998 1.00 86.94 101 GLN A N 1
ATOM 817 C CA . GLN A 1 101 ? -0.672 4.100 -0.320 1.00 86.94 101 GLN A CA 1
ATOM 818 C C . GLN A 1 101 ? -2.120 4.117 0.166 1.00 86.94 101 GLN A C 1
ATOM 820 O O . GLN A 1 101 ? -3.030 3.623 -0.499 1.00 86.94 101 GLN A O 1
ATOM 825 N N . LYS A 1 102 ? -2.346 4.677 1.357 1.00 85.19 102 LYS A N 1
ATOM 826 C CA . LYS A 1 102 ? -3.709 4.898 1.844 1.00 85.19 102 LYS A CA 1
ATOM 827 C C . LYS A 1 102 ? -4.333 6.017 1.019 1.00 85.19 102 LYS A C 1
ATOM 829 O O . LYS A 1 102 ? -3.739 7.088 0.913 1.00 85.19 102 LYS A O 1
ATOM 834 N N . ALA A 1 103 ? -5.533 5.775 0.503 1.00 87.31 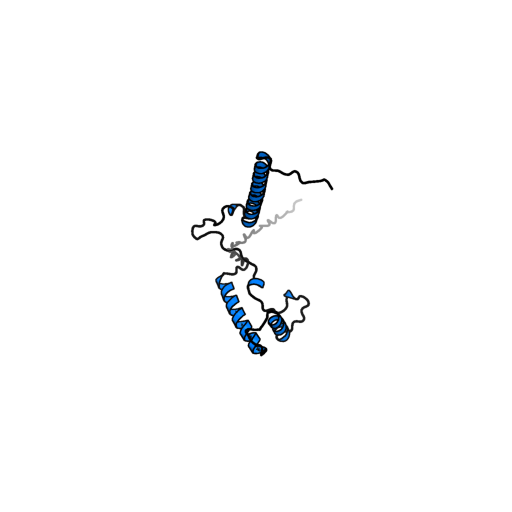103 ALA A N 1
ATOM 835 C CA . ALA A 1 103 ? -6.340 6.825 -0.095 1.00 87.31 103 ALA A CA 1
ATOM 836 C C . ALA A 1 103 ? -6.609 7.950 0.918 1.00 87.31 103 ALA A C 1
ATOM 838 O O . ALA A 1 103 ? -6.505 7.761 2.139 1.00 87.31 103 ALA A O 1
ATOM 839 N N . VAL A 1 104 ? -6.962 9.124 0.398 1.00 88.81 104 VAL A N 1
ATOM 840 C CA . VAL A 1 104 ? -7.396 10.259 1.216 1.00 88.81 104 VAL A CA 1
ATOM 841 C C . VAL A 1 104 ? -8.584 9.815 2.080 1.00 88.81 104 VAL A C 1
ATOM 843 O O . VAL A 1 104 ? -9.492 9.143 1.600 1.00 88.81 104 VAL A O 1
ATOM 846 N N . GLN A 1 105 ? -8.542 10.124 3.379 1.00 91.75 105 GLN A N 1
ATOM 847 C CA . GLN A 1 105 ? -9.505 9.613 4.370 1.00 91.75 105 GLN A CA 1
ATOM 848 C C . GLN A 1 105 ? -10.655 10.592 4.665 1.00 91.75 105 GLN A C 1
ATOM 850 O O . GLN A 1 105 ? -11.474 10.321 5.545 1.00 91.75 105 GLN A O 1
ATOM 855 N N . TRP A 1 106 ? -10.705 11.721 3.960 1.00 94.88 106 TRP A N 1
ATOM 856 C CA . TRP A 1 106 ? -11.700 12.782 4.098 1.00 94.88 106 TRP A CA 1
ATOM 857 C C . TRP A 1 106 ? -12.017 13.394 2.730 1.00 94.88 106 TRP A C 1
ATOM 859 O O . TRP A 1 106 ? -11.200 13.318 1.810 1.00 94.88 106 TRP A O 1
ATOM 869 N N . GLY A 1 107 ? -13.208 13.976 2.600 1.00 93.62 107 GLY A N 1
ATOM 870 C CA . GLY A 1 107 ? -13.630 14.693 1.398 1.00 93.62 107 GLY A CA 1
ATOM 871 C C . GLY A 1 107 ? -13.127 16.137 1.361 1.00 93.62 107 GLY A C 1
ATOM 872 O O . GLY A 1 107 ? -12.370 16.580 2.226 1.00 93.62 107 GLY A O 1
ATOM 873 N N . GLU A 1 108 ? -13.583 16.895 0.367 1.00 93.81 108 GLU A N 1
ATOM 874 C CA . GLU A 1 108 ? -13.313 18.339 0.253 1.00 93.81 108 GLU A CA 1
ATOM 875 C C . GLU A 1 108 ? -13.889 19.143 1.430 1.00 93.81 108 GLU A C 1
ATOM 877 O O . GLU A 1 108 ? -13.340 20.170 1.818 1.00 93.81 108 GLU A O 1
ATOM 882 N N . ASP A 1 109 ? -14.960 18.633 2.044 1.00 95.31 109 ASP A N 1
ATOM 883 C CA . ASP A 1 109 ? -15.582 19.160 3.261 1.00 95.31 109 ASP A CA 1
ATOM 884 C C . ASP A 1 109 ? -14.708 18.989 4.519 1.00 95.31 109 ASP A C 1
ATOM 886 O O . ASP A 1 109 ? -15.015 19.539 5.578 1.00 95.31 109 ASP A O 1
ATOM 890 N N . GLY A 1 110 ? -13.623 18.215 4.421 1.00 93.19 110 GLY A N 1
ATOM 891 C CA . GLY A 1 110 ? -12.735 17.889 5.531 1.00 93.19 110 GLY A CA 1
ATOM 892 C C . GLY A 1 110 ? -13.326 16.886 6.524 1.00 93.19 110 GLY A C 1
ATOM 893 O O . GLY A 1 110 ? -12.694 16.604 7.546 1.00 93.19 110 GLY A O 1
ATOM 894 N N . ARG A 1 111 ? -14.509 16.318 6.251 1.00 95.31 111 ARG A N 1
ATOM 895 C CA . ARG A 1 111 ? -15.139 15.327 7.128 1.00 95.31 111 ARG A CA 1
ATOM 896 C C . ARG A 1 111 ? -14.524 13.947 6.874 1.00 95.31 111 ARG A C 1
ATOM 898 O O . ARG A 1 111 ? -14.538 13.475 5.735 1.00 95.31 111 ARG A O 1
ATOM 905 N N . PRO A 1 112 ? -14.014 13.253 7.910 1.00 96.94 112 PRO A N 1
ATOM 906 C CA . PRO A 1 112 ? -13.513 11.898 7.734 1.00 96.94 112 PRO A CA 1
ATOM 907 C C . PRO A 1 112 ? -14.606 10.921 7.295 1.00 96.94 112 PRO A C 1
ATOM 909 O O . PRO A 1 112 ? -15.721 10.952 7.819 1.00 96.94 112 PRO A O 1
ATOM 912 N N . PHE A 1 113 ? -14.269 10.005 6.384 1.00 95.44 113 PHE A N 1
ATOM 913 C CA . PHE A 1 113 ? -15.208 8.987 5.899 1.00 95.44 113 PHE A CA 1
ATOM 914 C C . PHE A 1 113 ? -15.548 7.937 6.963 1.00 95.44 113 PHE A C 1
ATOM 916 O O . PHE A 1 113 ? -16.650 7.395 6.979 1.00 95.44 113 PHE A O 1
ATOM 923 N N . HIS A 1 114 ? -14.604 7.639 7.859 1.00 96.38 114 HIS A N 1
ATOM 924 C CA . HIS A 1 114 ? -14.749 6.596 8.868 1.00 96.38 114 HIS A CA 1
ATOM 925 C C . HIS A 1 114 ? -14.978 7.194 10.261 1.00 96.38 114 HIS A C 1
ATOM 927 O O . HIS A 1 114 ? -14.230 8.061 10.710 1.00 96.38 114 HIS A O 1
ATOM 933 N N . PHE A 1 115 ? -15.952 6.672 11.007 1.00 95.75 115 PHE A N 1
ATOM 934 C CA . PHE A 1 115 ? -16.283 7.170 12.350 1.00 95.75 115 PHE A CA 1
ATOM 935 C C . PHE A 1 115 ? -15.139 6.983 13.367 1.00 95.75 115 PHE A C 1
ATOM 937 O O . PHE A 1 115 ? -14.905 7.845 14.208 1.00 95.75 115 PHE A O 1
ATOM 944 N N . LEU A 1 116 ? -14.359 5.901 13.251 1.00 96.69 116 LEU A N 1
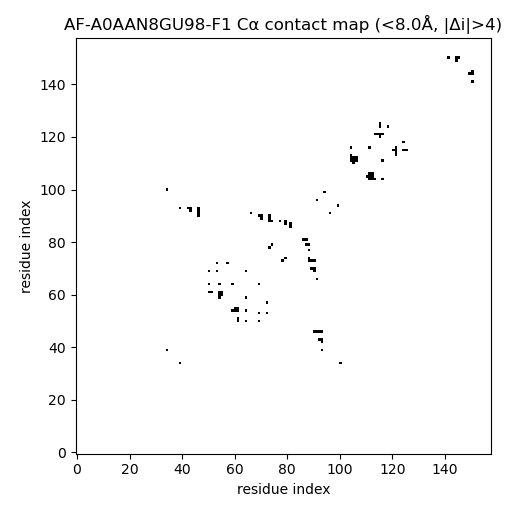ATOM 945 C CA . LEU A 1 116 ? -13.144 5.668 14.056 1.00 96.69 116 LEU A CA 1
ATOM 946 C C . LEU A 1 116 ? -11.883 6.375 13.527 1.00 96.69 116 LEU A C 1
ATOM 948 O O . LEU A 1 116 ? -10.782 6.020 13.942 1.00 96.69 116 LEU A O 1
ATOM 952 N N . PHE A 1 117 ? -11.991 7.349 12.623 1.00 96.62 117 PHE A N 1
ATOM 953 C CA . PHE A 1 117 ? -10.828 8.059 12.075 1.00 96.62 117 PHE A CA 1
ATOM 954 C C . PHE A 1 117 ? -9.928 8.662 13.168 1.00 96.62 117 PHE A C 1
ATOM 956 O O . PHE A 1 117 ? -8.717 8.439 13.180 1.00 96.62 117 PHE A O 1
ATOM 963 N N . TYR A 1 118 ? -10.528 9.332 14.156 1.00 96.75 118 TYR A N 1
ATOM 964 C CA . TYR A 1 118 ? -9.799 10.001 15.240 1.00 96.75 118 TYR A CA 1
ATOM 965 C C . TYR A 1 118 ? -9.096 9.049 16.222 1.00 96.75 118 TYR A C 1
ATOM 967 O O . TYR A 1 118 ? -8.340 9.499 17.077 1.00 96.75 118 TYR A O 1
ATOM 975 N N . THR A 1 119 ? -9.269 7.732 16.077 1.00 95.94 119 THR A N 1
ATOM 976 C CA . THR A 1 119 ? -8.472 6.735 16.814 1.00 95.94 119 THR A CA 1
ATOM 977 C C . THR A 1 119 ? -7.045 6.595 16.267 1.00 95.94 119 THR A C 1
ATOM 979 O O . THR A 1 119 ? -6.204 5.939 16.879 1.00 95.94 119 THR A O 1
ATOM 982 N N . GLY A 1 120 ? -6.770 7.126 15.068 1.00 94.19 120 GLY A N 1
ATOM 983 C CA . GLY A 1 120 ? -5.496 6.991 14.353 1.00 94.19 120 GLY A CA 1
ATOM 984 C C . GLY A 1 120 ? -5.266 5.616 13.709 1.00 94.19 120 GLY A C 1
ATOM 985 O O . GLY A 1 120 ? -4.493 5.495 12.757 1.00 94.19 120 GLY A O 1
ATOM 986 N N . ARG A 1 121 ? -5.962 4.568 14.167 1.00 95.44 121 ARG A N 1
ATOM 987 C CA . ARG A 1 121 ? -5.894 3.203 13.617 1.00 95.44 121 ARG A CA 1
ATOM 988 C C . ARG A 1 121 ? -7.286 2.675 13.273 1.00 95.44 121 ARG A C 1
ATOM 990 O O . ARG A 1 121 ? -7.683 1.607 13.730 1.00 95.44 121 ARG A O 1
ATOM 997 N N . GLN A 1 122 ? -8.004 3.411 12.426 1.00 95.88 122 GLN A N 1
ATOM 998 C CA . GLN A 1 122 ? -9.398 3.115 12.074 1.00 95.88 122 GLN A CA 1
ATOM 999 C C . GLN A 1 122 ? -9.640 1.664 11.621 1.00 95.88 122 GLN A C 1
ATOM 1001 O O . GLN A 1 122 ? -10.548 1.023 12.132 1.00 95.88 122 GLN A O 1
ATOM 1006 N N . ALA A 1 123 ? -8.793 1.115 10.740 1.00 95.31 123 ALA A N 1
ATOM 1007 C CA . ALA A 1 123 ? -8.957 -0.246 10.218 1.00 95.31 123 ALA A CA 1
ATOM 1008 C C . ALA A 1 123 ? -8.807 -1.312 11.316 1.00 95.31 123 ALA A C 1
ATOM 1010 O O . ALA A 1 123 ? -9.545 -2.291 11.344 1.00 95.31 123 ALA A O 1
ATOM 1011 N N . TYR A 1 124 ? -7.877 -1.092 12.248 1.00 97.69 124 TYR A N 1
ATOM 1012 C CA . TYR A 1 124 ? -7.658 -1.992 13.375 1.00 97.69 124 TYR A CA 1
ATOM 1013 C C . TYR A 1 124 ? -8.860 -1.985 14.325 1.00 97.69 124 TYR A C 1
ATOM 1015 O O . TYR A 1 124 ? -9.403 -3.039 14.639 1.00 97.69 124 TYR A O 1
ATOM 1023 N N . TYR A 1 125 ? -9.305 -0.802 14.756 1.00 98.06 125 TYR A N 1
ATOM 1024 C CA . TYR A 1 125 ? -10.416 -0.711 15.704 1.00 98.06 125 TYR A CA 1
ATOM 1025 C C . TYR A 1 125 ? -11.768 -1.061 15.084 1.00 98.06 125 TYR A C 1
ATOM 1027 O O . TYR A 1 125 ? -12.615 -1.583 15.799 1.00 98.06 125 TYR A O 1
ATOM 1035 N N . SER A 1 126 ? -11.958 -0.844 13.778 1.00 97.75 126 SER A N 1
ATOM 1036 C CA . SER A 1 126 ? -13.147 -1.331 13.069 1.00 97.75 126 SER A CA 1
ATOM 1037 C C . SER A 1 126 ? -13.229 -2.849 13.154 1.00 97.75 126 SER A C 1
ATOM 1039 O O . SER A 1 126 ? -14.228 -3.375 13.626 1.00 97.75 126 SER A O 1
ATOM 1041 N N . LEU A 1 127 ? -12.139 -3.550 12.823 1.00 98.00 127 LEU A N 1
ATOM 1042 C CA . LEU A 1 127 ? -12.091 -5.008 12.914 1.00 98.00 127 LEU A CA 1
ATOM 1043 C C . LEU A 1 127 ? -12.359 -5.504 14.344 1.00 98.00 127 LEU A C 1
ATOM 1045 O O . LEU A 1 127 ? -13.105 -6.457 14.538 1.00 98.00 127 LEU A O 1
ATOM 1049 N N . MET A 1 128 ? -11.778 -4.850 15.355 1.00 98.06 128 MET A N 1
ATOM 1050 C CA . MET A 1 128 ? -12.031 -5.202 16.758 1.00 98.06 128 MET A CA 1
ATOM 1051 C C . MET A 1 128 ? -13.495 -4.986 17.157 1.00 98.06 128 MET A C 1
ATOM 1053 O O . MET A 1 128 ? -14.068 -5.815 17.863 1.00 98.06 128 MET A O 1
ATOM 1057 N N . HIS A 1 129 ? -14.098 -3.886 16.705 1.00 98.00 129 HIS A N 1
ATOM 1058 C CA . HIS A 1 129 ? -15.500 -3.578 16.959 1.00 98.00 129 HIS A CA 1
ATOM 1059 C C . HIS A 1 129 ? -16.424 -4.624 16.325 1.00 98.00 129 HIS A C 1
ATOM 1061 O O . HIS A 1 129 ? -17.314 -5.140 17.003 1.00 98.00 129 HIS A O 1
ATOM 1067 N N . ASP A 1 130 ? -16.155 -5.001 15.074 1.00 98.12 130 ASP A N 1
ATOM 1068 C CA . ASP A 1 130 ? -16.926 -6.007 14.342 1.00 98.12 130 ASP A CA 1
ATOM 1069 C C . ASP A 1 130 ? -16.827 -7.384 15.014 1.00 98.12 130 ASP A C 1
ATOM 1071 O O . ASP A 1 130 ? -17.844 -8.041 15.248 1.00 98.12 130 ASP A O 1
ATOM 1075 N N . ILE A 1 131 ? -15.614 -7.803 15.396 1.00 98.50 131 ILE A N 1
ATOM 1076 C CA . ILE A 1 131 ? -15.379 -9.068 16.111 1.00 98.50 131 ILE A CA 1
ATOM 1077 C C . ILE A 1 131 ? -16.143 -9.090 17.434 1.00 98.50 131 ILE A C 1
ATOM 1079 O O . ILE A 1 131 ? -16.830 -10.067 17.735 1.00 98.50 131 ILE A O 1
ATOM 1083 N N . TYR A 1 132 ? -16.058 -8.016 18.219 1.00 98.31 132 TYR A N 1
ATOM 1084 C CA . TYR A 1 132 ? -16.761 -7.936 19.494 1.00 98.31 132 TYR A CA 1
ATOM 1085 C C . TYR A 1 132 ? -18.283 -7.995 19.310 1.00 98.31 132 TYR A C 1
ATOM 1087 O O . TYR A 1 132 ? -18.972 -8.696 20.053 1.00 98.31 132 TYR A O 1
ATOM 1095 N N . GLY A 1 133 ? -18.806 -7.336 18.270 1.00 98.00 133 GLY A N 1
ATOM 1096 C CA . GLY A 1 133 ? -20.211 -7.438 17.882 1.00 98.00 133 GLY A CA 1
ATOM 1097 C C . GLY A 1 133 ? -20.631 -8.882 17.601 1.00 98.00 133 GLY A C 1
ATOM 1098 O O . GLY A 1 133 ? -21.651 -9.336 18.120 1.00 98.00 133 GLY A O 1
ATOM 1099 N N . LYS A 1 134 ? -19.812 -9.639 16.858 1.00 98.19 134 LYS A N 1
ATOM 1100 C CA . LYS A 1 134 ? -20.072 -11.059 16.574 1.00 98.19 134 LYS A CA 1
ATOM 1101 C C . LYS A 1 134 ? -20.033 -11.946 17.811 1.00 98.19 134 LYS A C 1
ATOM 1103 O O . LYS A 1 134 ? -20.893 -12.812 17.945 1.00 98.19 134 LYS A O 1
ATOM 1108 N N . ILE A 1 135 ? -19.101 -11.713 18.730 1.00 98.31 135 ILE A N 1
ATOM 1109 C CA . ILE A 1 135 ? -19.050 -12.446 20.004 1.00 98.31 135 ILE A CA 1
ATOM 1110 C C . ILE A 1 135 ? -20.342 -12.213 20.795 1.00 98.31 135 ILE A C 1
ATOM 1112 O O . ILE A 1 135 ? -21.003 -13.170 21.197 1.00 98.31 135 ILE A 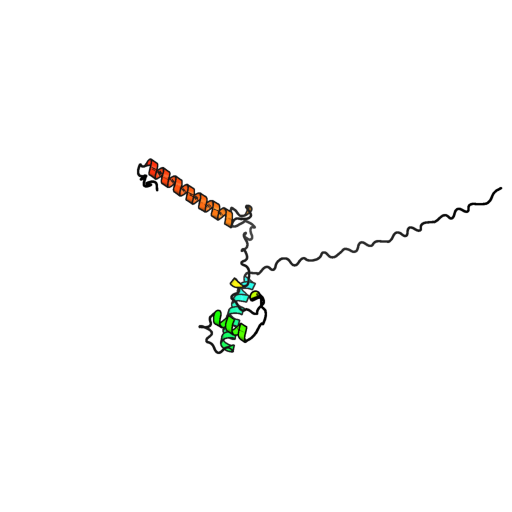O 1
ATOM 1116 N N . LEU A 1 136 ? -20.768 -10.956 20.922 1.00 98.06 136 LEU A N 1
ATOM 1117 C CA . LEU A 1 136 ? -21.981 -10.604 21.655 1.00 98.06 136 LEU A CA 1
ATOM 1118 C C . LEU A 1 136 ? -23.257 -11.161 20.996 1.00 98.06 136 LEU A C 1
ATOM 1120 O O . LEU A 1 136 ? -24.200 -11.552 21.687 1.00 98.06 136 LEU A O 1
ATOM 1124 N N . GLU A 1 137 ? -23.316 -11.198 19.662 1.00 97.75 137 GLU A N 1
ATOM 1125 C CA . GLU A 1 137 ? -24.408 -11.844 18.920 1.00 97.75 137 GLU A CA 1
ATOM 1126 C C . GLU A 1 137 ? -24.502 -13.342 19.247 1.00 97.75 137 GLU A C 1
ATOM 1128 O O . GLU A 1 137 ? -25.604 -13.853 19.477 1.00 97.75 137 GLU A O 1
ATOM 1133 N N . VAL A 1 138 ? -23.360 -14.034 19.308 1.00 97.19 138 VAL A N 1
ATOM 1134 C CA . VAL A 1 138 ? -23.288 -15.459 19.662 1.00 97.19 138 VAL A CA 1
ATOM 1135 C C . VAL A 1 138 ? -23.724 -15.685 21.107 1.00 97.19 138 VAL A C 1
ATOM 1137 O O . VAL A 1 138 ? -24.564 -16.551 21.346 1.00 97.19 138 VAL A O 1
ATOM 1140 N N . GLU A 1 139 ? -23.232 -14.890 22.055 1.00 96.44 139 GLU A N 1
ATOM 1141 C CA . GLU A 1 139 ? -23.614 -14.982 23.472 1.00 96.44 139 GLU A CA 1
ATOM 1142 C C . GLU A 1 139 ? -25.126 -14.801 23.656 1.00 96.44 139 GLU A C 1
ATOM 1144 O O . GLU A 1 139 ? -25.802 -15.662 24.222 1.00 96.44 139 GLU A O 1
ATOM 1149 N N . LYS A 1 140 ? -25.701 -13.748 23.060 1.00 96.31 140 LYS A N 1
ATOM 1150 C CA . LYS A 1 140 ? -27.154 -13.504 23.091 1.00 96.31 140 LYS A CA 1
ATOM 1151 C C . LYS A 1 140 ? -27.946 -14.649 22.467 1.00 96.31 140 LYS A C 1
ATOM 1153 O O . LYS A 1 140 ? -29.031 -14.994 22.942 1.00 96.31 140 LYS A O 1
ATOM 1158 N N . HIS A 1 141 ? -27.436 -15.234 21.384 1.00 94.94 141 HIS A N 1
ATOM 1159 C CA . HIS A 1 141 ? -28.071 -16.383 20.754 1.00 94.94 141 HIS A CA 1
ATOM 1160 C C . HIS A 1 141 ? -28.052 -17.610 21.675 1.00 94.94 141 HIS A C 1
ATOM 1162 O O . HIS A 1 141 ? -29.085 -18.266 21.828 1.00 94.94 141 HIS A O 1
ATOM 1168 N N . GLN A 1 142 ? -26.912 -17.898 22.308 1.00 92.38 142 GLN A N 1
ATOM 1169 C CA . GLN A 1 142 ? -26.762 -18.998 23.261 1.00 92.38 142 GLN A CA 1
ATOM 1170 C C . GLN A 1 142 ? -27.684 -18.826 24.470 1.00 92.38 142 GLN A C 1
ATOM 1172 O O . GLN A 1 142 ? -28.391 -19.767 24.832 1.00 92.38 142 GLN A O 1
ATOM 1177 N N . ASP A 1 143 ? -27.755 -17.627 25.043 1.00 93.25 143 ASP A N 1
ATOM 1178 C CA . ASP A 1 143 ? -28.643 -17.333 26.170 1.00 93.25 143 ASP A CA 1
ATOM 1179 C C . ASP A 1 143 ? -30.115 -17.514 25.797 1.00 93.25 143 ASP A C 1
ATOM 1181 O O . ASP A 1 143 ? -30.884 -18.126 26.541 1.00 93.25 143 ASP A O 1
ATOM 1185 N N . ARG A 1 144 ? -30.511 -17.084 24.595 1.00 93.19 144 ARG A N 1
ATOM 1186 C CA . ARG A 1 144 ? -31.865 -17.310 24.077 1.00 93.19 144 ARG A CA 1
ATOM 1187 C C . ARG A 1 144 ? -32.182 -18.799 23.900 1.00 93.19 144 ARG A C 1
ATOM 1189 O O . ARG A 1 144 ? -33.311 -19.213 24.159 1.00 93.19 144 ARG A O 1
ATOM 1196 N N . LEU A 1 145 ? -31.224 -19.611 23.448 1.00 90.94 145 LEU A N 1
ATOM 1197 C CA . LEU A 1 145 ? -31.400 -21.066 23.341 1.00 90.94 145 LEU A CA 1
ATOM 1198 C C . LEU A 1 145 ? -31.518 -21.730 24.720 1.00 90.94 145 LEU A C 1
ATOM 1200 O O . LEU A 1 145 ? -32.367 -22.606 24.899 1.00 90.94 145 LEU A O 1
ATOM 1204 N N . ARG A 1 146 ? -30.725 -21.280 25.703 1.00 87.69 146 ARG A N 1
ATOM 1205 C CA . ARG A 1 146 ? -30.814 -21.728 27.104 1.00 87.69 146 ARG A CA 1
ATOM 1206 C C . ARG A 1 146 ? -32.173 -21.408 27.714 1.00 87.69 146 ARG A C 1
ATOM 1208 O O . ARG A 1 146 ? -32.784 -22.294 28.300 1.00 87.69 146 ARG A O 1
ATOM 1215 N N . GLN A 1 147 ? -32.682 -20.190 27.517 1.00 88.62 147 GLN A N 1
ATOM 1216 C CA . GLN A 1 147 ? -34.010 -19.785 27.998 1.00 88.62 147 GLN A CA 1
ATOM 1217 C C . GLN A 1 147 ? -35.139 -20.641 27.413 1.00 88.62 147 GLN A C 1
ATOM 1219 O O . GLN A 1 147 ? -36.115 -20.925 28.100 1.00 88.62 147 GLN A O 1
ATOM 1224 N N . LYS A 1 148 ? -35.007 -21.083 26.158 1.00 89.50 148 LYS A N 1
ATOM 1225 C CA . LYS A 1 148 ? -35.985 -21.965 25.506 1.00 89.50 148 LYS A CA 1
ATOM 1226 C C . LYS A 1 148 ? -35.834 -23.447 25.880 1.00 89.50 148 LYS A C 1
ATOM 1228 O O . LYS A 1 148 ? -36.581 -24.265 25.358 1.00 89.50 148 LYS A O 1
ATOM 1233 N N . GLY A 1 149 ? -34.863 -23.810 26.723 1.00 81.25 149 GLY A N 1
ATOM 1234 C CA . GLY A 1 149 ? -34.592 -25.202 27.102 1.00 81.25 149 GLY A CA 1
ATOM 1235 C C . GLY A 1 149 ? -34.028 -26.076 25.972 1.00 81.25 149 GLY A C 1
ATOM 1236 O O . GLY A 1 149 ? -33.932 -27.286 26.128 1.00 81.25 149 GLY A O 1
ATOM 1237 N N . LEU A 1 150 ? -33.634 -25.478 24.843 1.00 74.69 150 LEU A N 1
ATOM 1238 C CA . LEU A 1 150 ? -33.139 -26.168 23.640 1.00 74.69 150 LEU A CA 1
ATOM 1239 C C . LEU A 1 150 ? -31.606 -26.296 23.617 1.00 74.69 150 LEU A C 1
ATOM 1241 O O . LEU A 1 150 ? -31.020 -26.654 22.597 1.00 74.69 150 LEU A O 1
ATOM 1245 N N . PHE A 1 151 ? -30.933 -25.958 24.718 1.00 66.31 151 PHE A N 1
ATOM 1246 C CA . PHE A 1 151 ? -29.477 -25.992 24.796 1.00 66.31 151 PHE A CA 1
ATOM 1247 C C . PHE A 1 151 ? -29.004 -27.402 25.164 1.00 66.31 151 PHE A C 1
ATOM 1249 O O . PHE A 1 151 ? -28.984 -27.773 26.339 1.00 66.31 151 PHE A O 1
ATOM 1256 N N . SER A 1 152 ? -28.640 -28.199 24.158 1.00 63.28 152 SER A N 1
ATOM 1257 C CA . SER A 1 152 ? -28.085 -29.537 24.379 1.00 63.28 152 SER A CA 1
ATOM 1258 C C . SER A 1 152 ? -26.712 -29.433 25.051 1.00 63.28 152 SER A C 1
ATOM 1260 O O . SER A 1 152 ? -25.803 -28.792 24.520 1.00 63.28 152 SER A O 1
ATOM 1262 N N . LYS A 1 153 ? -26.542 -30.056 26.224 1.00 61.12 153 LYS A N 1
ATOM 1263 C CA . LYS A 1 153 ? -25.231 -30.243 26.866 1.00 61.12 153 LYS A CA 1
ATOM 1264 C C . LYS A 1 153 ? -24.490 -31.390 26.173 1.00 61.12 153 LYS A C 1
ATOM 1266 O O . LYS A 1 153 ? -24.355 -32.462 26.746 1.00 61.12 153 LYS A O 1
ATOM 1271 N N . GLU A 1 154 ? -24.021 -31.186 24.951 1.00 54.38 154 GLU A N 1
ATOM 1272 C CA . GLU A 1 154 ? -23.103 -32.145 24.331 1.00 54.38 154 GLU A CA 1
ATOM 1273 C C . GLU A 1 154 ? -21.669 -31.674 24.570 1.00 54.38 154 GLU A C 1
ATOM 1275 O O . GLU A 1 154 ? -21.203 -30.687 24.006 1.00 54.38 154 GLU A O 1
ATOM 1280 N N . GLY A 1 155 ? -21.006 -32.364 25.496 1.00 53.03 155 GLY A N 1
ATOM 1281 C CA . GLY A 1 155 ? -19.647 -32.089 25.941 1.00 53.03 155 GLY A CA 1
ATOM 1282 C C . GLY A 1 155 ? -19.208 -33.129 26.962 1.00 53.03 155 GLY A C 1
ATOM 1283 O O . GLY A 1 155 ? -19.035 -32.823 28.139 1.00 53.03 155 GLY A O 1
ATOM 1284 N N . LYS A 1 156 ? -19.098 -34.385 26.516 1.00 44.66 156 LYS A N 1
ATOM 1285 C CA . LYS A 1 156 ? -18.417 -35.455 27.251 1.00 44.66 156 LYS A CA 1
ATOM 1286 C C . LYS A 1 156 ? -16.962 -35.011 27.495 1.00 44.66 156 LYS A C 1
ATOM 1288 O O . LYS A 1 156 ? -16.321 -34.602 26.527 1.00 44.66 156 LYS A O 1
ATOM 1293 N N . PRO A 1 157 ? -16.445 -35.044 28.735 1.00 53.88 157 PRO A N 1
ATOM 1294 C CA . PRO A 1 157 ? -15.065 -34.655 28.996 1.00 53.88 157 PRO A CA 1
ATOM 1295 C C . PRO A 1 157 ? -14.119 -35.690 28.371 1.00 53.88 157 PRO A C 1
ATOM 1297 O O . PRO A 1 157 ? -14.333 -36.895 28.535 1.00 53.88 157 PRO A O 1
ATOM 1300 N N . MET A 1 158 ? -13.118 -35.203 27.636 1.00 41.41 158 MET A N 1
ATOM 1301 C CA . MET A 1 158 ? -11.879 -35.925 27.326 1.00 41.41 158 MET A CA 1
ATOM 1302 C C . MET A 1 158 ? -10.830 -35.525 28.357 1.00 41.41 158 MET A C 1
ATOM 1304 O O . MET A 1 158 ? -10.787 -34.314 28.676 1.00 41.41 158 MET A O 1
#